Protein AF-A0A6V7KN36-F1 (afdb_monomer)

InterPro domains:
  IPR015943 WD40/YVTN repeat-like-containing domain superfamily [G3DSA:2.130.10.10] (1-37)
  IPR037363 Sec13/Seh1 family [PTHR11024] (6-37)

Mean predicted aligned error: 5.32 Å

Sequence (37 aa):
MFEAHSLNAEHKDLIHDIAYDFYGQRMATCSSDQFVK

Radius of gyration: 11.34 Å; Cα contacts (8 Å, |Δi|>4): 43; chains: 1; bounding box: 23×27×23 Å

Structure (mmCIF, N/CA/C/O backbone):
data_AF-A0A6V7KN36-F1
#
_entry.id   AF-A0A6V7KN36-F1
#
loop_
_atom_site.group_PDB
_atom_site.id
_atom_site.type_symbol
_atom_site.label_atom_id
_atom_site.label_alt_id
_atom_site.label_comp_id
_atom_site.label_asym_id
_atom_site.label_entity_id
_atom_site.label_seq_id
_atom_site.pdbx_PDB_ins_code
_atom_site.Cartn_x
_atom_site.Cartn_y
_atom_site.Cartn_z
_atom_site.occupancy
_atom_site.B_iso_or_equiv
_atom_site.auth_seq_id
_atom_site.auth_comp_id
_atom_site.auth_asym_id
_atom_site.auth_atom_id
_atom_site.pdbx_PDB_model_num
ATOM 1 N N . MET A 1 1 ? -12.608 19.845 4.024 1.00 64.31 1 MET A N 1
ATOM 2 C CA . MET A 1 1 ? -12.535 19.555 2.578 1.00 64.31 1 MET A CA 1
ATOM 3 C C . MET A 1 1 ? -11.279 18.731 2.381 1.00 64.31 1 MET A C 1
ATOM 5 O O . MET A 1 1 ? -10.247 19.155 2.880 1.00 64.31 1 MET A O 1
ATOM 9 N N . PHE A 1 2 ? -11.376 17.531 1.813 1.00 77.25 2 PHE A N 1
ATOM 10 C CA . PHE A 1 2 ? -10.208 16.675 1.593 1.00 77.25 2 PHE A CA 1
ATOM 11 C C . PHE A 1 2 ? -9.673 16.943 0.184 1.00 77.25 2 PHE A C 1
ATOM 13 O O . PHE A 1 2 ? -10.439 16.854 -0.772 1.00 77.25 2 PHE A O 1
ATOM 20 N N . GLU A 1 3 ? -8.395 17.301 0.067 1.00 82.81 3 GLU A N 1
ATOM 21 C CA . GLU A 1 3 ? -7.707 17.441 -1.219 1.00 82.81 3 GLU A CA 1
ATOM 22 C C . GLU A 1 3 ? -6.896 16.183 -1.513 1.00 82.81 3 GLU A C 1
ATOM 24 O O . GLU A 1 3 ? -6.031 15.788 -0.730 1.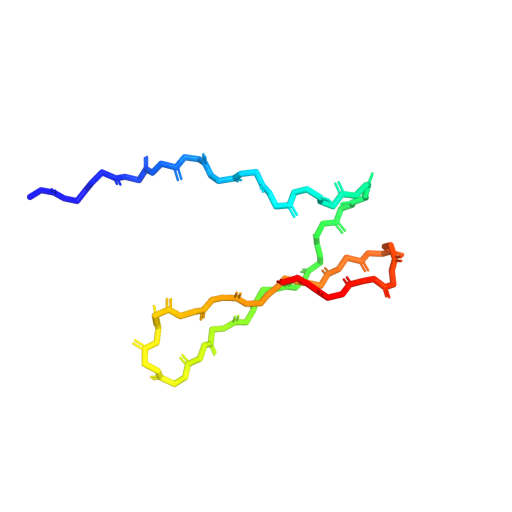00 82.81 3 GLU A O 1
ATOM 29 N N . ALA A 1 4 ? -7.158 15.565 -2.662 1.00 82.19 4 ALA A N 1
ATOM 30 C CA . ALA A 1 4 ? -6.335 14.477 -3.160 1.00 82.19 4 ALA A CA 1
ATOM 31 C C . ALA A 1 4 ? -5.056 15.054 -3.777 1.00 82.19 4 ALA A C 1
ATOM 33 O O . ALA A 1 4 ? -5.121 15.869 -4.696 1.00 82.19 4 ALA A O 1
ATOM 34 N N . HIS A 1 5 ? -3.903 14.625 -3.271 1.00 80.31 5 HIS A N 1
ATOM 35 C CA . HIS A 1 5 ? -2.601 14.944 -3.847 1.00 80.31 5 HIS A CA 1
ATOM 36 C C . HIS A 1 5 ? -2.053 13.723 -4.578 1.00 80.31 5 HIS A C 1
ATOM 38 O O . HIS A 1 5 ? -2.156 12.599 -4.088 1.00 80.31 5 HIS A O 1
ATOM 44 N N . SER A 1 6 ? -1.453 13.945 -5.743 1.00 81.69 6 SER A N 1
ATOM 45 C CA . SER A 1 6 ? -0.747 12.897 -6.474 1.00 81.69 6 SER A CA 1
ATOM 46 C C . SER A 1 6 ? 0.544 12.548 -5.738 1.00 81.69 6 SER A C 1
ATOM 48 O O . SER A 1 6 ? 1.423 13.392 -5.573 1.00 81.69 6 SER A O 1
ATOM 50 N N . LEU A 1 7 ? 0.654 11.298 -5.299 1.00 81.19 7 LEU A N 1
ATOM 51 C CA . LEU A 1 7 ? 1.859 10.727 -4.702 1.00 81.19 7 LEU A CA 1
ATOM 52 C C . LEU A 1 7 ? 2.661 9.969 -5.759 1.00 81.19 7 LEU A C 1
ATOM 54 O O . LEU A 1 7 ? 2.105 9.211 -6.553 1.00 81.19 7 LEU A O 1
ATOM 58 N N . ASN A 1 8 ? 3.978 10.161 -5.747 1.00 81.69 8 ASN A N 1
ATOM 59 C CA . ASN A 1 8 ? 4.885 9.427 -6.614 1.00 81.69 8 ASN A CA 1
ATOM 60 C C . ASN A 1 8 ? 5.289 8.128 -5.903 1.00 81.69 8 ASN A C 1
ATOM 62 O O . ASN A 1 8 ? 6.014 8.173 -4.915 1.00 81.69 8 ASN A O 1
ATOM 66 N N . ALA A 1 9 ? 4.819 6.977 -6.389 1.00 79.56 9 ALA A N 1
ATOM 67 C CA . ALA A 1 9 ? 5.125 5.672 -5.788 1.00 79.56 9 ALA A CA 1
ATOM 68 C C . ALA A 1 9 ? 6.586 5.224 -6.006 1.00 79.56 9 ALA A C 1
ATOM 70 O O . ALA A 1 9 ? 7.020 4.217 -5.453 1.00 79.56 9 ALA A O 1
ATOM 71 N N . GL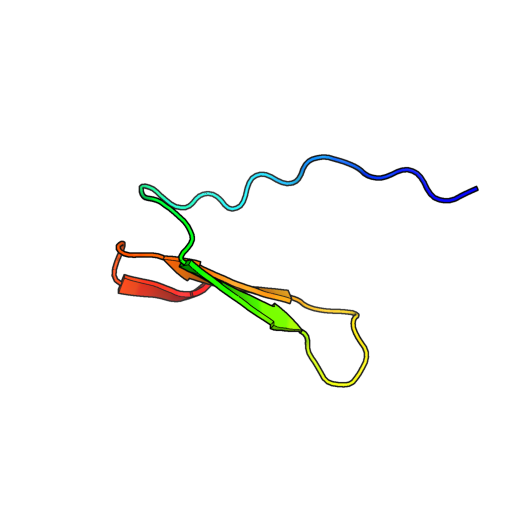U A 1 10 ? 7.352 5.961 -6.822 1.00 82.44 10 GLU A N 1
ATOM 72 C CA . GLU A 1 10 ? 8.762 5.691 -7.137 1.00 82.44 10 GLU A CA 1
ATOM 73 C C . GLU A 1 10 ? 9.041 4.238 -7.576 1.00 82.44 10 GLU A C 1
ATOM 75 O O . GLU A 1 10 ? 10.136 3.709 -7.354 1.00 82.44 10 GLU A O 1
ATOM 80 N N . HIS A 1 11 ? 8.055 3.566 -8.163 1.00 82.88 11 HIS A N 1
ATOM 81 C CA . HIS A 1 11 ? 8.269 2.308 -8.861 1.00 82.88 11 HIS A CA 1
ATOM 82 C C . HIS A 1 11 ? 8.853 2.593 -10.246 1.00 82.88 11 HIS A C 1
ATOM 84 O O . HIS A 1 11 ? 8.535 3.606 -10.872 1.00 82.88 11 HIS A O 1
ATOM 90 N N . LYS A 1 12 ? 9.799 1.753 -10.672 1.00 81.31 12 LYS A N 1
ATOM 91 C CA . LYS A 1 12 ? 10.441 1.852 -11.989 1.00 81.31 12 LYS A CA 1
ATOM 92 C C . LYS A 1 12 ? 9.529 1.304 -13.085 1.00 81.31 12 LYS A C 1
ATOM 94 O O . LYS A 1 12 ? 9.675 1.713 -14.234 1.00 81.31 12 LYS A O 1
ATOM 99 N N . ASP A 1 13 ? 8.599 0.438 -12.707 1.00 82.25 13 ASP A N 1
ATOM 100 C CA . ASP A 1 13 ? 7.596 -0.170 -13.566 1.00 82.25 13 ASP A CA 1
ATOM 101 C C . ASP A 1 13 ? 6.179 0.049 -13.001 1.00 82.25 13 ASP A C 1
ATOM 103 O O . ASP A 1 13 ? 5.955 0.764 -12.018 1.00 82.25 13 ASP A O 1
ATOM 107 N N . LEU A 1 14 ? 5.196 -0.526 -13.680 1.00 82.62 14 LEU A N 1
ATOM 108 C CA . LEU A 1 14 ? 3.778 -0.409 -13.395 1.00 82.62 14 LEU A CA 1
ATOM 109 C C . LEU A 1 14 ? 3.429 -1.053 -12.048 1.00 82.62 14 LEU A C 1
ATOM 111 O O . LEU A 1 14 ? 3.830 -2.177 -11.749 1.00 82.62 14 LEU A O 1
ATOM 115 N N . ILE A 1 15 ? 2.600 -0.363 -11.268 1.00 88.62 15 ILE A N 1
ATOM 116 C CA . ILE A 1 15 ? 1.977 -0.920 -10.063 1.00 88.62 15 ILE A CA 1
ATOM 117 C C . ILE A 1 15 ? 0.861 -1.863 -10.499 1.00 88.62 15 ILE A C 1
ATOM 119 O O . ILE A 1 15 ? 0.077 -1.530 -11.389 1.00 88.62 15 ILE A O 1
ATOM 123 N N . HIS A 1 16 ? 0.784 -3.033 -9.881 1.00 87.94 16 HIS A N 1
ATOM 124 C CA . HIS A 1 16 ? -0.254 -4.021 -10.185 1.00 87.94 16 HIS A CA 1
ATOM 125 C C . HIS A 1 16 ? -1.327 -4.013 -9.117 1.00 87.94 16 HIS A C 1
ATOM 127 O O . HIS A 1 16 ? -2.511 -3.955 -9.431 1.00 87.94 16 HIS A O 1
ATOM 133 N N . ASP A 1 17 ? -0.880 -4.008 -7.863 1.00 85.56 17 ASP A N 1
ATOM 134 C CA . ASP A 1 17 ? -1.733 -4.166 -6.701 1.00 85.56 17 ASP A CA 1
ATOM 135 C C . ASP A 1 17 ? -1.393 -3.131 -5.633 1.00 85.56 17 ASP A C 1
ATOM 137 O O . ASP A 1 17 ? -0.237 -2.736 -5.442 1.00 85.56 17 ASP A O 1
ATOM 141 N N . ILE A 1 18 ? -2.436 -2.707 -4.924 1.00 88.00 18 ILE A N 1
ATOM 142 C CA . ILE A 1 18 ? -2.368 -1.763 -3.813 1.00 88.00 18 ILE A CA 1
ATOM 143 C C 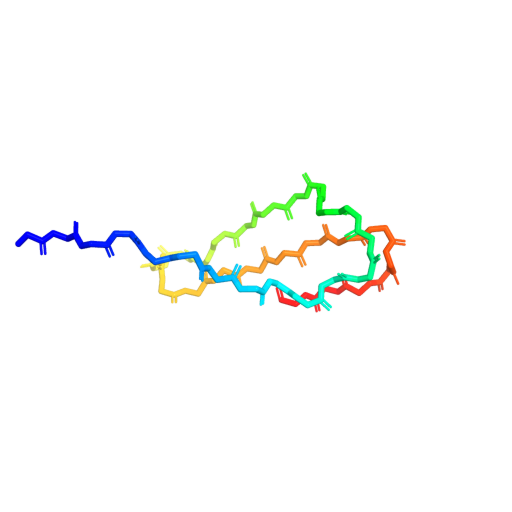. ILE A 1 18 ? -3.178 -2.351 -2.660 1.00 88.00 18 ILE A C 1
ATOM 145 O O . ILE A 1 18 ? -4.333 -2.738 -2.841 1.00 88.00 18 ILE A O 1
ATOM 149 N N . ALA A 1 19 ? -2.586 -2.403 -1.471 1.00 91.31 19 ALA A N 1
ATOM 150 C CA . ALA A 1 19 ? -3.228 -2.886 -0.256 1.00 91.31 19 ALA A CA 1
ATOM 151 C C . ALA A 1 19 ? -3.086 -1.862 0.873 1.00 91.31 19 ALA A C 1
ATOM 153 O O . ALA A 1 19 ? -2.063 -1.192 0.992 1.00 91.31 19 ALA A O 1
ATOM 154 N N . TYR A 1 20 ? -4.106 -1.759 1.721 1.00 91.50 20 TYR A N 1
ATOM 155 C CA . TYR A 1 20 ? -4.116 -0.860 2.874 1.00 91.50 20 TYR A CA 1
ATOM 156 C C . TYR A 1 20 ? -3.992 -1.646 4.175 1.00 91.50 20 TYR A C 1
ATOM 158 O O . TYR A 1 20 ? -4.394 -2.810 4.257 1.00 91.50 20 TYR A O 1
ATOM 166 N N . ASP A 1 21 ? -3.450 -1.005 5.206 1.00 91.44 21 ASP A N 1
ATOM 167 C CA . ASP A 1 21 ? -3.518 -1.539 6.559 1.00 91.44 21 ASP A CA 1
ATOM 168 C C . ASP A 1 21 ? -4.955 -1.496 7.108 1.00 91.44 21 ASP A C 1
ATOM 170 O O . ASP A 1 21 ? -5.833 -0.808 6.589 1.00 91.44 21 ASP A O 1
ATOM 174 N N . PHE A 1 22 ? -5.207 -2.234 8.193 1.00 88.94 22 PHE A N 1
ATOM 175 C CA . PHE A 1 22 ? -6.538 -2.331 8.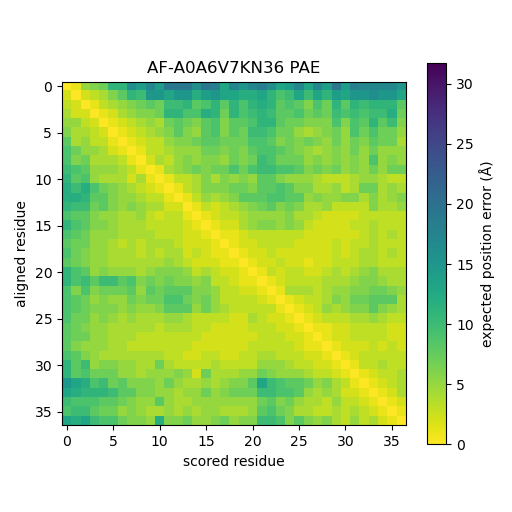809 1.00 88.94 22 PHE A CA 1
ATOM 176 C C . PHE A 1 22 ? -7.134 -0.964 9.200 1.00 88.94 22 PHE A C 1
ATOM 178 O O . PHE A 1 22 ? -8.351 -0.805 9.243 1.00 88.94 22 PHE A O 1
ATOM 185 N N . TYR A 1 23 ? -6.278 0.026 9.468 1.00 89.38 23 TYR A N 1
ATOM 186 C CA . TYR A 1 23 ? -6.675 1.380 9.850 1.00 89.38 23 TYR A CA 1
ATOM 187 C C . TYR A 1 23 ? -6.719 2.373 8.676 1.00 89.38 23 TYR A C 1
ATOM 189 O O . TYR A 1 23 ? -7.103 3.523 8.888 1.00 89.38 23 TYR A O 1
ATOM 197 N N . GLY A 1 24 ? -6.326 1.968 7.463 1.00 87.00 24 GLY A N 1
ATOM 198 C CA . GLY A 1 24 ? -6.255 2.824 6.274 1.00 87.00 24 GLY A CA 1
ATOM 199 C C . GLY A 1 24 ? -5.258 3.986 6.371 1.00 87.00 24 GLY A C 1
ATOM 200 O O . GLY A 1 24 ? -5.358 4.937 5.600 1.00 87.00 24 GLY A O 1
ATOM 201 N N . GLN A 1 25 ? -4.324 3.950 7.324 1.00 87.69 25 GLN A N 1
ATOM 202 C CA . GLN A 1 25 ? -3.295 4.981 7.509 1.00 87.69 25 GLN A CA 1
ATOM 203 C C . GLN A 1 25 ? -2.063 4.732 6.646 1.00 87.69 25 GLN A C 1
ATOM 205 O O . GLN A 1 25 ? -1.303 5.663 6.374 1.00 87.69 25 GLN A O 1
ATOM 210 N N . ARG A 1 26 ? -1.832 3.480 6.248 1.00 88.25 26 ARG A N 1
ATOM 211 C CA . ARG A 1 26 ? -0.683 3.079 5.441 1.00 88.25 26 ARG A CA 1
ATOM 212 C C . ARG A 1 26 ? -1.157 2.293 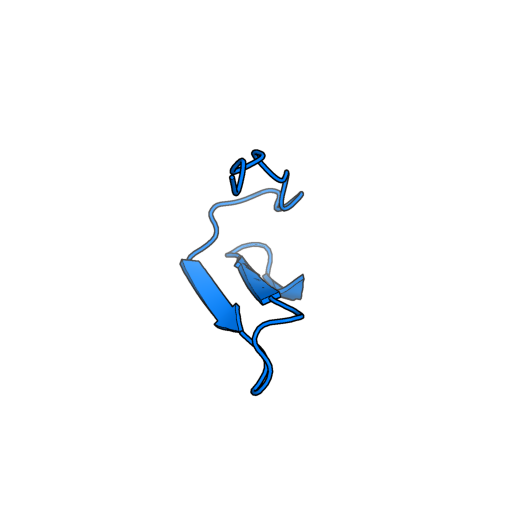4.235 1.00 88.25 26 ARG A C 1
ATOM 214 O O . ARG A 1 26 ? -2.082 1.489 4.324 1.00 88.25 26 ARG A O 1
ATOM 221 N N . MET A 1 27 ? -0.484 2.519 3.117 1.00 88.69 27 MET A N 1
ATOM 222 C CA . MET A 1 27 ? -0.679 1.765 1.889 1.00 88.69 27 MET A CA 1
ATOM 223 C C . MET A 1 27 ? 0.627 1.091 1.501 1.00 88.69 27 MET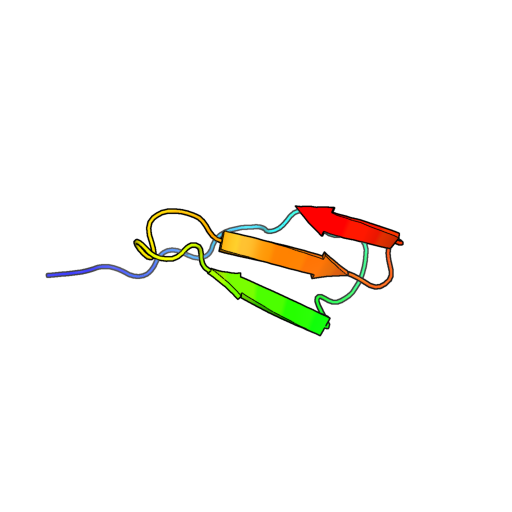 A C 1
ATOM 225 O O . MET A 1 27 ? 1.693 1.667 1.699 1.00 88.69 27 MET A O 1
ATOM 229 N N . ALA A 1 28 ? 0.511 -0.111 0.962 1.00 88.81 28 ALA A N 1
ATOM 230 C CA . ALA A 1 28 ? 1.578 -0.837 0.310 1.00 88.81 28 ALA A CA 1
ATOM 231 C C . ALA A 1 28 ? 1.211 -1.020 -1.163 1.00 88.81 28 ALA A C 1
ATOM 233 O O . ALA A 1 28 ? 0.057 -1.278 -1.514 1.00 88.81 28 ALA A O 1
ATOM 234 N N . THR A 1 29 ? 2.204 -0.888 -2.020 1.00 90.62 29 THR A N 1
ATOM 235 C CA . THR A 1 29 ? 2.130 -0.993 -3.469 1.00 90.62 29 THR A CA 1
ATOM 236 C C . THR A 1 29 ? 3.076 -2.092 -3.924 1.00 90.62 29 THR A C 1
ATOM 238 O O . THR A 1 29 ? 4.165 -2.266 -3.373 1.00 90.62 29 THR A O 1
ATOM 241 N N . CYS A 1 30 ? 2.633 -2.883 -4.895 1.00 88.75 30 CYS A N 1
ATOM 242 C CA . CYS A 1 30 ? 3.410 -3.980 -5.451 1.00 88.75 30 CYS A CA 1
ATOM 243 C C . CYS A 1 30 ? 3.599 -3.749 -6.952 1.00 88.75 30 CYS A C 1
ATOM 245 O O . CYS A 1 30 ? 2.626 -3.523 -7.678 1.00 88.75 30 CYS A O 1
ATOM 247 N N . SER A 1 31 ? 4.851 -3.792 -7.403 1.00 88.69 31 SER A N 1
ATOM 248 C CA . SER A 1 31 ? 5.248 -3.532 -8.791 1.00 88.69 31 SER A CA 1
ATOM 249 C C . SER A 1 31 ? 5.993 -4.724 -9.402 1.00 88.69 31 SER A C 1
ATOM 251 O O . SER A 1 31 ? 6.610 -5.520 -8.687 1.00 88.69 31 SER A O 1
ATOM 253 N N . S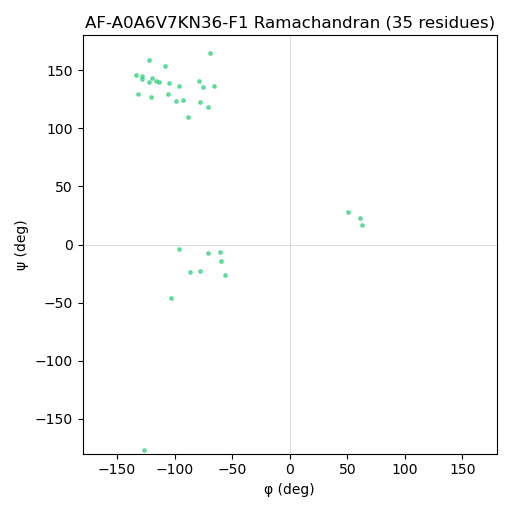ER A 1 32 ? 6.008 -4.795 -10.738 1.00 85.31 32 SER A N 1
ATOM 254 C CA . SER A 1 32 ? 6.799 -5.749 -11.547 1.00 85.31 32 SER A CA 1
ATOM 255 C C . SER A 1 32 ? 8.300 -5.619 -11.314 1.00 85.31 32 SER A C 1
ATOM 257 O O . SER A 1 32 ? 9.066 -6.531 -11.621 1.00 85.31 32 SER A O 1
ATOM 259 N N . ASP A 1 33 ? 8.715 -4.529 -10.673 1.00 83.88 33 ASP A N 1
ATOM 260 C CA . ASP A 1 33 ? 10.075 -4.308 -10.194 1.00 83.88 33 ASP A CA 1
ATOM 261 C C . ASP A 1 33 ? 10.544 -5.344 -9.161 1.00 83.88 33 ASP A C 1
ATOM 263 O O . ASP A 1 33 ? 11.704 -5.303 -8.755 1.00 83.88 33 ASP A O 1
ATOM 267 N N . GLN A 1 34 ? 9.657 -6.239 -8.703 1.00 77.19 34 GLN A N 1
ATOM 268 C CA . GLN A 1 34 ? 9.873 -7.166 -7.584 1.00 77.19 34 GLN A CA 1
ATOM 269 C C . GLN A 1 34 ? 10.154 -6.441 -6.259 1.00 77.19 34 GLN A 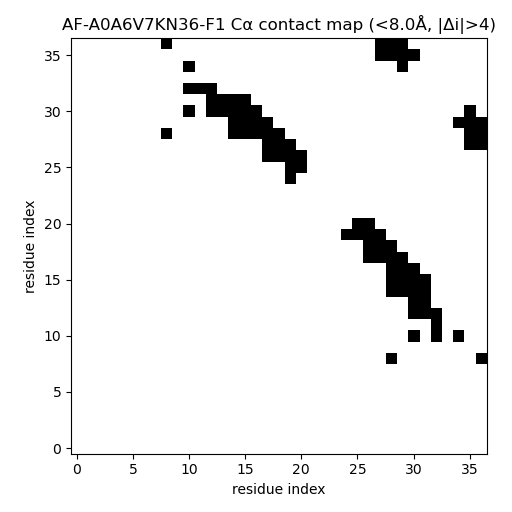C 1
ATOM 271 O O . GLN A 1 34 ? 10.725 -7.011 -5.330 1.00 77.19 34 GLN A O 1
ATOM 276 N N . PHE A 1 35 ? 9.725 -5.182 -6.156 1.00 79.38 35 PHE A N 1
ATOM 277 C CA . PHE A 1 35 ? 9.785 -4.390 -4.936 1.00 79.38 35 PHE A CA 1
ATOM 278 C C . PHE A 1 35 ? 8.375 -4.091 -4.435 1.00 79.38 35 PHE A C 1
ATOM 280 O O . PHE A 1 35 ? 7.481 -3.770 -5.217 1.00 79.38 35 PHE A O 1
ATOM 287 N N . VAL A 1 36 ? 8.217 -4.161 -3.115 1.00 81.81 36 VAL A N 1
ATOM 288 C CA . VAL A 1 36 ? 7.030 -3.707 -2.388 1.00 81.81 36 VAL A CA 1
ATOM 289 C C . VAL A 1 36 ? 7.396 -2.405 -1.685 1.00 81.81 36 VAL A C 1
ATOM 291 O O . VAL A 1 36 ? 8.434 -2.354 -1.018 1.00 81.81 36 VAL A O 1
ATOM 294 N N . LYS A 1 37 ? 6.578 -1.366 -1.853 1.00 78.06 37 LYS A N 1
ATOM 295 C CA . LYS A 1 37 ? 6.742 -0.064 -1.193 1.00 78.06 37 LYS A 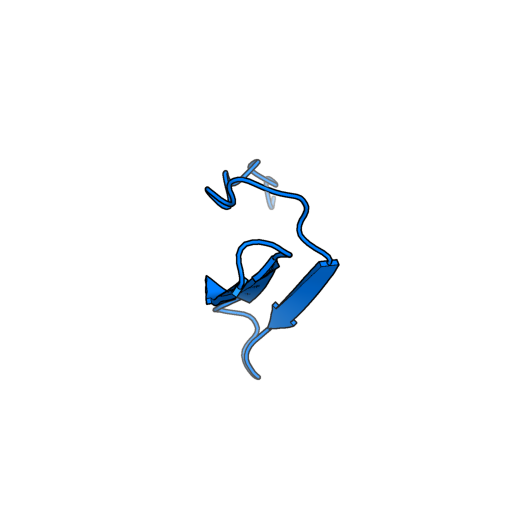CA 1
ATOM 296 C C . LYS A 1 37 ? 5.501 0.320 -0.417 1.00 78.06 37 LYS A C 1
ATOM 298 O O . LYS A 1 37 ? 4.413 0.263 -1.028 1.00 78.06 37 LYS A O 1
#

pLDDT: mean 84.31, std 5.35, range [64.31, 91.5]

Solvent-accessible surface area (backbone atoms only — not comparable to full-atom values): 2620 Å² total; per-residue (Å²): 137,89,80,89,74,92,77,83,82,84,62,94,47,64,73,78,49,77,50,64,46,99,81,66,82,48,70,42,37,36,30,81,70,80,49,76,82

Organism: NCBI:txid1563983

Foldseek 3Di:
DDDDDDDDPPDPADWDDKDADPVNPDIWTDGPSRDID

Nearest PDB structures (foldseek):
  5a9q-assembly1_7  TM=8.947E-01  e=4.084E-03  Homo sapiens
  6lk8-assembly1_D  TM=8.952E-01  e=4.973E-03  Xenopus laevis
  7fik-assembly1_h  TM=8.589E-01  e=2.549E-01  Xenopus laevis
  8y6p-assembly1_Q  TM=7.513E-01  e=8.817E+00  Drosophila melanogaster
  2dk7-assembly1_A  TM=6.284E-01  e=9.415E+00  Homo sapiens

Secondary structure (DSSP, 8-state):
-PPP-------SS-EEEEEE-TTSS-EEEEETTS-B-